Protein AF-A0A7S1NQP7-F1 (afdb_monomer)

InterPro domains:
  IPR027359 Voltage-dependent channel domain superfamily [G3DSA:1.20.120.350] (58-140)

Organism: NCBI:txid73025

Nearest PDB structures (foldseek):
  8xmm-assembly1_A  TM=8.210E-01  e=1.385E-02  Homo sapiens
  7w7f-assembly1_D  TM=7.899E-01  e=9.774E-03  Homo sapiens
  8fhs-assembly1_A  TM=8.626E-01  e=3.123E-02  Homo sapiens
  7w77-assembly1_D  TM=8.061E-01  e=2.204E-02  Homo sapiens
  8thh-assembly1_A  TM=7.367E-01  e=1.747E-02  Homo sapiens

Mean predicted aligned error: 11.27 Å

Foldseek 3Di:
DVVVVVVVVVVVVVVCVVCPVVLVVDDPVVVVVVVVVVVVVVPCPPPPLPQQDDDPDPLNVLLVCCVDPVNVVVLVVLVVVLVVLVVVDDVPDDPVSVVVNVVSVVVNVVVLVVVLVSCCSNSPVVRLVVHPVSVVSVVD

pLDDT: mean 76.71, std 14.4, range [37.97, 94.25]

Radius of gyration: 20.13 Å; Cα contacts (8 Å, |Δi|>4): 47; chains: 1; bounding box: 43×46×47 Å

Structure (mmCIF, N/CA/C/O backbone):
data_AF-A0A7S1NQP7-F1
#
_entry.id   AF-A0A7S1NQP7-F1
#
loop_
_atom_site.group_PDB
_atom_site.id
_atom_site.type_symbol
_atom_site.label_atom_id
_atom_site.label_alt_id
_atom_site.label_comp_id
_atom_site.label_asym_id
_atom_site.label_entity_id
_atom_site.label_seq_id
_atom_site.pdbx_PDB_ins_code
_atom_site.Cartn_x
_atom_site.Cartn_y
_atom_site.Cartn_z
_atom_site.occupancy
_atom_site.B_iso_or_equiv
_atom_site.auth_seq_id
_atom_site.auth_comp_id
_atom_site.auth_asym_id
_atom_site.auth_atom_id
_atom_site.pdbx_PDB_model_num
ATOM 1 N N . GLY A 1 1 ? 2.328 -5.094 12.101 1.00 39.97 1 GLY A N 1
ATOM 2 C CA . GLY A 1 1 ? 2.752 -4.229 10.988 1.00 39.97 1 GLY A CA 1
ATOM 3 C C . GLY A 1 1 ? 3.383 -2.918 11.433 1.00 39.97 1 GLY A C 1
ATOM 4 O O . GLY A 1 1 ? 4.102 -2.335 10.648 1.00 39.97 1 GLY A O 1
ATOM 5 N N . THR A 1 2 ? 3.169 -2.445 12.666 1.00 37.97 2 THR A N 1
ATOM 6 C CA . THR A 1 2 ? 3.615 -1.117 13.140 1.00 37.97 2 THR A CA 1
ATOM 7 C C . THR A 1 2 ? 5.085 -1.020 13.558 1.00 37.97 2 THR A C 1
ATOM 9 O O . THR A 1 2 ? 5.585 0.082 13.749 1.00 37.97 2 THR A O 1
ATOM 12 N N . THR A 1 3 ? 5.795 -2.141 13.699 1.00 46.19 3 THR A N 1
ATOM 13 C CA . THR A 1 3 ? 7.171 -2.144 14.217 1.00 46.19 3 THR A CA 1
ATOM 14 C C . THR A 1 3 ? 8.191 -1.653 13.199 1.00 46.19 3 THR A C 1
ATOM 16 O O . THR A 1 3 ? 9.132 -0.993 13.600 1.00 46.19 3 THR A O 1
ATOM 19 N N . TRP A 1 4 ? 8.006 -1.901 11.898 1.00 44.34 4 TRP A N 1
ATOM 20 C CA . TRP A 1 4 ? 8.989 -1.479 10.892 1.00 44.34 4 TRP A CA 1
ATOM 21 C C . TRP A 1 4 ? 8.976 0.035 10.664 1.00 44.34 4 TRP A C 1
ATOM 23 O O . TRP A 1 4 ? 10.025 0.662 10.727 1.00 44.34 4 TRP A O 1
ATOM 33 N N . PHE A 1 5 ? 7.794 0.644 10.522 1.00 42.66 5 PHE A N 1
ATOM 34 C CA . PHE A 1 5 ? 7.674 2.103 10.440 1.00 42.66 5 PHE A CA 1
ATOM 35 C C . PHE A 1 5 ? 8.201 2.782 11.711 1.00 42.66 5 PHE A C 1
ATOM 37 O O . PHE A 1 5 ? 8.937 3.757 11.623 1.00 42.66 5 PHE A O 1
ATOM 44 N N . ALA A 1 6 ? 7.901 2.228 12.891 1.00 45.06 6 ALA A N 1
ATOM 45 C CA . ALA A 1 6 ? 8.451 2.723 14.150 1.00 45.06 6 ALA A CA 1
ATOM 46 C C . ALA A 1 6 ? 9.979 2.559 14.229 1.00 45.06 6 ALA A C 1
ATOM 48 O O . ALA A 1 6 ? 10.642 3.448 14.743 1.00 45.06 6 ALA A O 1
ATOM 49 N N . SER A 1 7 ? 10.551 1.476 13.692 1.00 43.47 7 SER A N 1
ATOM 50 C CA . SER A 1 7 ? 12.003 1.269 13.616 1.00 43.47 7 SER A CA 1
ATOM 51 C C . SER A 1 7 ? 12.682 2.205 12.618 1.00 43.47 7 SER A C 1
ATOM 53 O O . SER A 1 7 ? 13.756 2.705 12.921 1.00 43.47 7 SER A O 1
ATOM 55 N N . VAL A 1 8 ? 12.065 2.487 11.467 1.00 53.53 8 VAL A N 1
ATOM 56 C CA . VAL A 1 8 ? 12.573 3.467 10.493 1.00 53.53 8 VAL A CA 1
ATOM 57 C C . VAL A 1 8 ? 12.504 4.875 11.079 1.00 53.53 8 VAL A C 1
ATOM 59 O O . VAL A 1 8 ? 13.489 5.602 11.027 1.00 53.53 8 VAL A O 1
ATOM 62 N N . VAL A 1 9 ? 11.394 5.246 11.723 1.00 54.28 9 VAL A N 1
ATOM 63 C CA . VAL A 1 9 ? 11.266 6.539 12.413 1.00 54.28 9 VAL A CA 1
ATOM 64 C C . VAL A 1 9 ? 12.245 6.630 13.583 1.00 54.28 9 VAL A C 1
ATOM 66 O O . VAL A 1 9 ? 12.925 7.638 13.709 1.00 54.28 9 VAL A O 1
ATOM 69 N N . ALA A 1 10 ? 12.402 5.582 14.394 1.00 52.31 10 ALA A N 1
ATOM 70 C CA . ALA A 1 10 ? 13.386 5.548 15.476 1.00 52.31 10 ALA A CA 1
ATOM 71 C C . ALA A 1 10 ? 14.829 5.617 14.956 1.00 52.31 10 ALA A C 1
ATOM 73 O O . ALA A 1 10 ? 15.664 6.256 15.584 1.00 52.31 10 ALA A O 1
ATOM 74 N N . TYR A 1 11 ? 15.122 5.016 13.800 1.00 54.56 11 TYR A N 1
ATOM 75 C CA . TYR A 1 11 ? 16.417 5.116 13.123 1.00 54.56 11 TYR A CA 1
ATOM 76 C C . TYR A 1 11 ? 16.674 6.535 12.588 1.00 54.56 11 TYR A C 1
ATOM 78 O O . TYR A 1 11 ? 17.761 7.081 12.764 1.00 54.56 11 TYR A O 1
ATOM 86 N N . VAL A 1 12 ? 15.658 7.177 12.006 1.00 54.31 12 VAL A N 1
ATOM 87 C CA . VAL A 1 12 ? 15.724 8.576 11.554 1.00 54.31 12 VAL A CA 1
ATOM 88 C C . VAL A 1 12 ? 15.866 9.536 12.744 1.00 54.31 12 VAL A C 1
ATOM 90 O O . VAL A 1 12 ? 16.686 10.446 12.698 1.00 54.31 12 VAL A O 1
ATOM 93 N N . VAL A 1 13 ? 15.153 9.298 13.848 1.00 55.88 13 VAL A N 1
ATOM 94 C CA . VAL A 1 13 ? 15.258 10.075 15.096 1.00 55.88 13 VAL A CA 1
ATOM 95 C C . VAL A 1 13 ? 16.607 9.834 15.792 1.00 55.88 13 VAL A C 1
ATOM 97 O O . VAL A 1 13 ? 17.240 10.770 16.274 1.00 55.88 13 VAL A O 1
ATOM 100 N N . SER A 1 14 ? 17.131 8.610 15.769 1.00 52.97 14 SER A N 1
ATOM 101 C CA . SER A 1 14 ? 18.497 8.295 16.210 1.00 52.97 14 SER A CA 1
ATOM 102 C C . SER A 1 14 ? 19.545 9.087 15.415 1.00 52.97 14 SER A C 1
ATOM 104 O O . SER A 1 14 ? 20.494 9.608 15.997 1.00 52.97 14 SER A O 1
ATOM 106 N N . ARG A 1 15 ? 19.336 9.267 14.105 1.00 51.66 15 ARG A N 1
ATOM 107 C CA . ARG A 1 15 ? 20.145 10.147 13.244 1.00 51.66 15 ARG A CA 1
ATOM 108 C C . ARG A 1 15 ? 19.948 11.644 13.527 1.00 51.66 15 ARG A C 1
ATOM 110 O O . ARG A 1 15 ? 20.826 12.425 13.177 1.00 51.66 15 ARG A O 1
ATOM 117 N N . THR A 1 16 ? 18.858 12.073 14.170 1.00 53.19 16 THR A N 1
ATOM 118 C CA . THR A 1 16 ? 18.668 13.493 14.537 1.00 53.19 16 THR A CA 1
ATOM 119 C C . THR A 1 16 ? 19.499 13.947 15.741 1.00 53.19 16 THR A C 1
ATOM 121 O O . THR A 1 16 ? 19.774 15.137 15.853 1.00 53.19 16 THR A O 1
ATOM 124 N N . GLN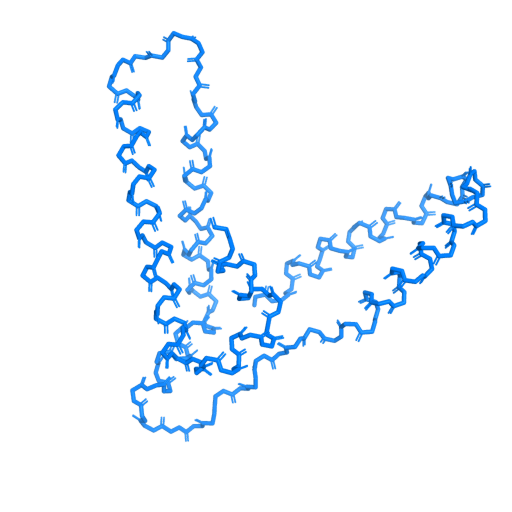 A 1 17 ? 20.017 13.044 16.587 1.00 51.81 17 GLN A N 1
ATOM 125 C CA . GLN A 1 17 ? 20.952 13.435 17.659 1.00 51.81 17 GLN A CA 1
ATOM 126 C C . GLN A 1 17 ? 22.289 13.994 17.129 1.00 51.81 17 GLN A C 1
ATOM 128 O O . GLN A 1 17 ? 22.956 14.736 17.842 1.00 51.81 17 GLN A O 1
ATOM 133 N N . SER A 1 18 ? 22.652 13.731 15.866 1.00 52.28 18 SER A N 1
ATOM 134 C CA . SER A 1 18 ? 23.784 14.387 15.192 1.00 52.28 18 SER A CA 1
ATOM 135 C C . SER A 1 18 ? 23.409 15.685 14.453 1.00 52.28 18 SER A C 1
ATOM 137 O O . SER A 1 18 ? 24.250 16.240 13.753 1.00 52.28 18 SER A O 1
ATOM 139 N N . MET A 1 19 ? 22.161 16.168 14.559 1.00 54.62 19 MET A N 1
ATOM 140 C CA . MET A 1 19 ? 21.646 17.349 13.839 1.00 54.62 19 MET A CA 1
ATOM 141 C C . MET A 1 19 ? 21.568 18.633 14.680 1.00 54.62 19 MET A C 1
ATOM 143 O O . MET A 1 19 ? 21.047 19.632 14.193 1.00 54.62 19 MET A O 1
ATOM 147 N N . VAL A 1 20 ? 22.109 18.659 15.903 1.00 60.44 20 VAL A N 1
ATOM 148 C CA . VAL A 1 20 ? 22.189 19.880 16.738 1.00 60.44 20 VAL A CA 1
ATOM 149 C C . VAL A 1 20 ? 22.709 21.113 15.965 1.00 60.44 20 VAL A C 1
ATOM 151 O O . VAL A 1 20 ? 22.015 22.129 15.976 1.00 60.44 20 VAL A O 1
ATOM 154 N N . PRO A 1 21 ? 23.815 21.041 15.188 1.00 63.62 21 PRO A N 1
ATOM 155 C CA . PRO A 1 21 ? 24.280 22.196 14.409 1.00 63.62 21 PRO A CA 1
ATOM 156 C C . PRO A 1 21 ? 23.362 22.568 13.228 1.00 63.62 21 PRO A C 1
ATOM 158 O O . PRO A 1 21 ? 23.402 23.695 12.748 1.00 63.62 21 PRO A O 1
ATOM 161 N N . VAL A 1 22 ? 22.519 21.644 12.751 1.00 66.88 22 VAL A N 1
ATOM 162 C CA . VAL A 1 22 ? 21.537 21.901 11.681 1.00 66.88 22 VAL A CA 1
ATOM 163 C C . VAL A 1 22 ? 20.293 22.581 12.247 1.00 66.88 22 VAL A C 1
ATOM 165 O O . VAL A 1 22 ? 19.749 23.469 11.604 1.00 66.88 22 VAL A O 1
ATOM 168 N N . TYR A 1 23 ? 19.861 22.209 13.456 1.00 69.50 23 TYR A N 1
ATOM 169 C CA . TYR A 1 23 ? 18.719 22.831 14.126 1.00 69.50 23 TYR A CA 1
ATOM 170 C C . TYR A 1 23 ? 18.978 24.309 14.442 1.00 69.50 23 TYR A C 1
ATOM 172 O O . TYR A 1 23 ? 18.115 25.156 14.216 1.00 69.50 23 TYR A O 1
ATOM 180 N N . GLU A 1 24 ? 20.190 24.632 14.894 1.00 77.38 24 GLU A N 1
ATOM 181 C CA . GLU A 1 24 ? 20.616 26.012 15.154 1.00 77.38 24 GLU A CA 1
ATOM 182 C C . GLU A 1 24 ? 20.765 26.848 13.872 1.00 77.38 24 GLU A C 1
ATOM 184 O O . GLU A 1 24 ? 20.608 28.065 13.915 1.00 77.38 24 GLU A O 1
ATOM 189 N N . ALA A 1 25 ? 20.994 26.206 12.720 1.00 80.94 25 ALA A N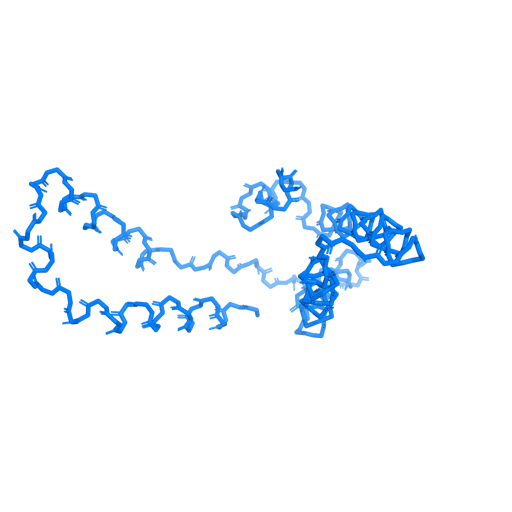 1
ATOM 190 C CA . ALA A 1 25 ? 21.055 26.866 11.414 1.00 80.94 25 ALA A CA 1
ATOM 191 C C . ALA A 1 25 ? 19.669 27.178 10.806 1.00 80.94 25 ALA A C 1
ATOM 193 O O . ALA A 1 25 ? 19.585 27.852 9.777 1.00 80.94 25 ALA A O 1
ATOM 194 N N . LEU A 1 26 ? 18.577 26.692 11.408 1.00 83.50 26 LEU A N 1
ATOM 195 C CA . LEU A 1 26 ? 17.213 26.941 10.942 1.00 83.50 26 LEU A CA 1
ATOM 196 C C . LEU A 1 26 ? 16.691 28.300 11.421 1.00 83.50 26 LEU A C 1
ATOM 198 O O . LEU A 1 26 ? 16.964 28.761 12.526 1.00 83.50 26 LEU A O 1
ATOM 202 N N . THR A 1 27 ? 15.848 28.924 10.602 1.00 89.81 27 THR A N 1
ATOM 203 C CA . THR A 1 27 ? 15.112 30.130 11.005 1.00 89.81 27 THR A CA 1
ATOM 204 C C . THR A 1 27 ? 14.097 29.804 12.110 1.00 89.81 27 THR A C 1
ATOM 206 O O . THR A 1 27 ? 13.561 28.695 12.169 1.00 89.81 27 THR A O 1
ATOM 209 N N . GLN A 1 28 ? 13.753 30.776 12.963 1.00 88.81 28 GLN A N 1
ATOM 210 C CA . GLN A 1 28 ? 12.780 30.551 14.046 1.00 88.81 28 GLN A CA 1
ATOM 211 C C . GLN A 1 28 ? 11.431 29.951 13.596 1.00 88.81 28 GLN A C 1
ATOM 213 O O . GLN A 1 28 ? 10.892 29.102 14.310 1.00 88.81 28 GLN A O 1
ATOM 218 N N . PRO A 1 29 ? 10.854 30.321 12.433 1.00 89.94 29 PRO A N 1
ATOM 219 C CA . PRO A 1 29 ? 9.658 29.650 11.930 1.00 89.94 29 PRO A CA 1
ATOM 220 C C . PRO A 1 29 ? 9.893 28.168 11.613 1.00 89.94 29 PRO A C 1
ATOM 222 O O . PRO A 1 29 ? 9.037 27.343 11.910 1.00 89.94 29 PRO A O 1
ATOM 225 N N . GLN A 1 30 ? 11.045 27.813 11.040 1.00 83.38 30 GLN A N 1
ATOM 226 C CA . GLN A 1 30 ? 11.388 26.427 10.705 1.00 83.38 30 GLN A CA 1
ATOM 227 C C . GLN A 1 30 ? 11.588 25.575 11.961 1.00 83.38 30 GLN A C 1
ATOM 229 O O . GLN A 1 30 ? 11.099 24.451 12.007 1.00 83.38 30 GLN A O 1
ATOM 234 N N . GLN A 1 31 ? 12.223 26.124 12.998 1.00 84.44 31 GLN A N 1
ATOM 235 C CA . GLN A 1 31 ? 12.367 25.456 14.296 1.00 84.44 31 GLN A CA 1
ATOM 236 C C . GLN A 1 31 ? 11.001 25.118 14.909 1.00 84.44 31 GLN A C 1
ATOM 238 O O . GLN A 1 31 ? 10.768 23.978 15.300 1.00 84.44 31 GLN A O 1
ATOM 243 N N . LYS A 1 32 ? 10.038 26.051 14.859 1.00 89.94 32 LYS A N 1
ATOM 244 C CA . LYS A 1 32 ? 8.658 25.794 15.314 1.00 89.94 32 LYS A CA 1
ATOM 245 C C . LYS A 1 32 ? 7.973 24.659 14.552 1.00 89.94 32 LYS A C 1
ATOM 247 O O . LYS A 1 32 ? 7.238 23.881 15.156 1.00 89.94 32 LYS A O 1
ATOM 252 N N . TRP A 1 33 ? 8.193 24.553 13.241 1.00 85.94 33 TRP A N 1
ATOM 253 C CA . TRP A 1 33 ? 7.660 23.440 12.449 1.00 85.94 33 TRP A CA 1
ATOM 254 C C . TRP A 1 33 ? 8.301 22.105 12.830 1.00 85.94 33 TRP A C 1
ATOM 256 O O . TRP A 1 33 ? 7.598 21.099 12.900 1.00 85.94 33 TRP A O 1
ATOM 266 N N . VAL A 1 34 ? 9.606 22.098 13.113 1.00 84.81 34 VAL A N 1
ATOM 267 C CA . VAL A 1 34 ? 10.328 20.909 13.585 1.00 84.81 34 VAL A CA 1
ATOM 268 C C . VAL A 1 34 ? 9.811 20.468 14.955 1.00 84.81 34 VAL A C 1
ATOM 270 O O . VAL A 1 34 ? 9.474 19.298 15.121 1.00 84.81 34 VAL A O 1
ATOM 273 N N . ASP A 1 35 ? 9.651 21.393 15.900 1.00 85.25 35 ASP A N 1
ATOM 274 C CA . ASP A 1 35 ? 9.110 21.100 17.232 1.00 85.25 35 ASP A CA 1
ATOM 275 C C . ASP A 1 35 ? 7.677 20.565 17.160 1.00 85.25 35 ASP A C 1
ATOM 277 O O . ASP A 1 35 ? 7.334 19.571 17.808 1.00 85.25 35 ASP A O 1
ATOM 281 N N . LEU A 1 36 ? 6.840 21.182 16.318 1.00 87.25 36 LEU A N 1
ATOM 282 C CA . LEU A 1 36 ? 5.481 20.714 16.069 1.00 87.25 36 LEU A CA 1
ATOM 283 C C . LEU A 1 36 ? 5.485 19.304 15.472 1.00 87.25 36 LEU A C 1
ATOM 285 O O . LEU A 1 36 ? 4.702 18.458 15.897 1.00 87.25 36 LEU A O 1
ATOM 289 N N . TYR A 1 37 ? 6.373 19.029 14.517 1.00 80.69 37 TYR A N 1
ATOM 290 C CA . TYR A 1 37 ? 6.502 17.711 13.905 1.00 80.69 37 TYR A CA 1
ATOM 291 C C . TYR A 1 37 ? 6.914 16.661 14.940 1.00 80.69 37 TYR A C 1
ATOM 293 O O . TYR A 1 37 ? 6.257 15.630 15.059 1.00 80.69 37 TYR A O 1
ATOM 301 N N . ILE A 1 38 ? 7.943 16.933 15.746 1.00 81.69 38 ILE A N 1
ATOM 302 C CA . ILE A 1 38 ? 8.390 16.032 16.817 1.00 81.69 38 ILE A CA 1
ATOM 303 C C . ILE A 1 38 ? 7.245 15.759 17.799 1.00 81.69 38 ILE A C 1
ATOM 305 O O . ILE A 1 38 ? 6.995 14.605 18.153 1.00 81.69 38 ILE A O 1
ATOM 309 N N . HIS A 1 39 ? 6.501 16.795 18.193 1.00 80.88 39 HIS A N 1
ATOM 310 C CA . HIS A 1 39 ? 5.358 16.656 19.089 1.00 80.88 39 HIS A CA 1
ATOM 311 C C . HIS A 1 39 ? 4.227 15.819 18.473 1.00 80.88 39 HIS A C 1
ATOM 313 O O . HIS A 1 39 ? 3.716 14.899 19.114 1.00 80.88 39 HIS A O 1
ATOM 319 N N . VAL A 1 40 ? 3.849 16.089 17.222 1.00 79.00 40 VAL A N 1
ATOM 320 C CA . VAL A 1 40 ? 2.798 15.350 16.505 1.00 79.00 40 VAL A CA 1
ATOM 321 C C . VAL A 1 40 ? 3.197 13.887 16.319 1.00 79.00 40 VAL A C 1
ATOM 323 O O . VAL A 1 40 ? 2.414 12.992 16.625 1.00 79.00 40 VAL A O 1
ATOM 326 N N . PHE A 1 41 ? 4.428 13.606 15.895 1.00 68.00 41 PHE A N 1
ATOM 327 C CA . PHE A 1 41 ? 4.902 12.231 15.727 1.00 68.00 41 PHE A CA 1
ATOM 328 C C . PHE A 1 41 ? 5.059 11.493 17.059 1.00 68.00 41 PHE A C 1
ATOM 330 O O . PHE A 1 41 ? 4.761 10.301 17.126 1.00 68.00 41 PHE A O 1
ATOM 337 N N . GLY A 1 42 ? 5.449 12.189 18.131 1.00 68.75 42 GLY A N 1
ATOM 338 C CA . GLY A 1 42 ? 5.492 11.628 19.482 1.00 68.75 42 GLY A CA 1
ATOM 339 C C . GLY A 1 42 ? 4.106 11.349 20.077 1.00 68.75 42 GLY A C 1
ATOM 340 O O . GLY A 1 42 ? 3.945 10.413 20.860 1.00 68.75 42 GLY A O 1
ATOM 341 N N . THR A 1 43 ? 3.089 12.127 19.694 1.00 66.75 43 THR A N 1
ATOM 342 C CA . THR A 1 43 ? 1.697 11.977 20.163 1.00 66.75 43 THR A CA 1
ATOM 343 C C . THR A 1 43 ? 0.844 11.075 19.276 1.00 66.75 43 THR A C 1
ATOM 345 O O . THR A 1 43 ? -0.183 10.572 19.743 1.00 66.75 43 THR A O 1
ATOM 348 N N . MET A 1 44 ? 1.281 10.782 18.045 1.00 59.69 44 MET A N 1
ATOM 349 C CA . MET A 1 44 ? 0.717 9.732 17.198 1.00 59.69 44 MET A CA 1
ATOM 350 C C . MET A 1 44 ? 0.978 8.351 17.818 1.00 59.69 44 MET A C 1
ATOM 352 O O . MET A 1 44 ? 1.791 7.555 17.350 1.00 59.69 44 MET A O 1
ATOM 356 N N . LYS A 1 45 ? 0.221 8.005 18.866 1.00 52.84 45 LYS A N 1
ATOM 357 C CA . LYS A 1 45 ? -0.034 6.604 19.197 1.00 52.84 45 LYS A CA 1
ATOM 358 C C . LYS A 1 45 ? -0.700 6.014 17.967 1.00 52.84 45 LYS A C 1
ATOM 360 O O . LYS A 1 45 ? -1.829 6.390 17.654 1.00 52.84 45 LYS A O 1
ATOM 365 N N . GLY A 1 46 ? 0.030 5.149 17.256 1.00 53.84 46 GLY A N 1
ATOM 366 C CA . GLY A 1 46 ? -0.468 4.484 16.059 1.00 53.84 46 GLY A CA 1
ATOM 367 C C . GLY A 1 46 ? -1.892 4.034 16.327 1.00 53.84 46 GLY A C 1
ATOM 368 O O . GLY A 1 46 ? -2.134 3.362 17.333 1.00 53.84 46 GLY A O 1
ATOM 369 N N . THR A 1 47 ? -2.829 4.500 15.502 1.00 51.66 47 THR A N 1
ATOM 370 C CA . THR A 1 47 ? -4.251 4.196 15.621 1.00 51.66 47 THR A CA 1
ATOM 371 C C . THR A 1 47 ? -4.375 2.701 15.380 1.00 51.66 47 THR A C 1
ATOM 373 O O . THR A 1 47 ? -4.555 2.233 14.259 1.00 51.66 47 THR A O 1
ATOM 376 N N . ALA A 1 48 ? -4.139 1.916 16.429 1.00 53.47 48 ALA A N 1
ATOM 377 C CA . ALA A 1 48 ? -4.227 0.482 16.372 1.00 53.47 48 ALA A CA 1
ATOM 378 C C . ALA A 1 48 ? -5.691 0.218 16.069 1.00 53.47 48 ALA A C 1
ATOM 380 O O . ALA A 1 48 ? -6.553 0.453 16.918 1.00 53.47 48 ALA A O 1
ATOM 381 N N . LEU A 1 49 ? -5.971 -0.182 14.824 1.00 57.41 49 LEU A N 1
ATOM 382 C CA . LEU A 1 49 ? -7.272 -0.692 14.426 1.00 57.41 49 LEU A CA 1
ATOM 383 C C . LEU A 1 49 ? -7.729 -1.604 15.556 1.00 57.41 49 LEU A C 1
ATOM 385 O O . LEU A 1 49 ? -7.037 -2.581 15.852 1.00 57.41 49 LEU A O 1
ATOM 389 N N . LEU A 1 50 ? -8.829 -1.231 16.227 1.00 58.47 50 LEU A N 1
ATOM 390 C CA . LEU A 1 50 ? -9.299 -1.948 17.410 1.00 58.47 50 LEU A CA 1
ATOM 391 C C . LEU A 1 50 ? -9.255 -3.451 17.107 1.00 58.47 50 LEU A C 1
ATOM 393 O O . LEU A 1 50 ? -9.682 -3.847 16.013 1.00 58.47 50 LEU A O 1
ATOM 397 N N . PRO A 1 51 ? -8.702 -4.293 17.993 1.00 63.47 51 PRO A N 1
ATOM 398 C CA . PRO A 1 51 ? -8.650 -5.719 17.730 1.00 63.47 51 PRO A CA 1
ATOM 399 C C . PRO A 1 51 ? -10.073 -6.203 17.417 1.00 63.47 51 PRO A C 1
ATOM 401 O O . PRO A 1 51 ? -11.025 -5.783 18.086 1.00 63.47 51 PRO A O 1
ATOM 404 N N . PRO A 1 52 ? -10.263 -7.007 16.357 1.00 63.38 52 PRO A N 1
ATOM 405 C CA . PRO A 1 52 ? -11.595 -7.419 15.953 1.00 63.38 52 PRO A CA 1
ATOM 406 C C . PRO A 1 52 ? -12.266 -8.149 17.123 1.00 63.38 52 PRO A C 1
ATOM 408 O O . PRO A 1 52 ? -11.678 -9.061 17.710 1.00 63.38 52 PRO A O 1
ATOM 411 N N . LYS A 1 53 ? -13.489 -7.740 17.490 1.00 69.56 53 LYS A N 1
ATOM 412 C CA . LYS A 1 53 ? -14.280 -8.458 18.500 1.00 69.56 53 LYS A CA 1
ATOM 413 C C . LYS A 1 53 ? -14.510 -9.878 17.992 1.00 69.56 53 LYS A C 1
ATOM 415 O O . LYS A 1 53 ? -14.919 -10.033 16.846 1.00 69.56 53 LYS A O 1
ATOM 420 N N . ARG A 1 54 ? -14.215 -10.894 18.814 1.00 66.75 54 ARG A N 1
ATOM 421 C CA . ARG A 1 54 ? -14.399 -12.308 18.446 1.00 66.75 54 ARG A CA 1
ATOM 422 C C . ARG A 1 54 ? -15.858 -12.547 18.063 1.00 66.75 54 ARG A C 1
ATOM 424 O O . ARG A 1 54 ? -16.723 -12.560 18.927 1.00 66.75 54 ARG A O 1
ATOM 431 N N . ASP A 1 55 ? -16.089 -12.736 16.773 1.00 74.00 55 ASP A N 1
ATOM 432 C CA . ASP A 1 55 ? -17.388 -13.029 16.180 1.00 74.00 55 ASP A CA 1
ATOM 433 C C . ASP A 1 55 ? -17.188 -14.077 15.068 1.00 74.00 55 ASP A C 1
ATOM 435 O O . ASP A 1 55 ? -16.109 -14.180 14.485 1.00 74.00 55 ASP A O 1
ATOM 439 N N . LYS A 1 56 ? -18.201 -14.894 14.773 1.00 71.56 56 LYS A N 1
ATOM 440 C CA . LYS A 1 56 ? -18.166 -15.886 13.684 1.00 71.56 56 LYS A CA 1
ATOM 441 C C . LYS A 1 56 ? -18.466 -15.272 12.309 1.00 71.56 56 LYS A C 1
ATOM 443 O O . LYS A 1 56 ? -18.403 -15.982 11.305 1.00 71.56 56 LYS A O 1
ATOM 448 N N . SER A 1 57 ? -18.758 -13.972 12.253 1.00 80.94 57 SER A N 1
ATOM 449 C CA . SER A 1 57 ? -19.064 -13.240 11.023 1.00 80.94 57 SER A CA 1
ATOM 450 C C . SER A 1 57 ? -17.949 -13.320 9.969 1.00 80.94 57 SER A C 1
ATOM 452 O O . SER A 1 57 ? -16.754 -13.299 10.274 1.00 80.94 57 SER A O 1
ATOM 454 N N . PHE A 1 58 ? -18.335 -13.345 8.692 1.00 79.12 58 PHE A N 1
ATOM 455 C CA . PHE A 1 58 ? -17.409 -13.281 7.555 1.00 79.12 58 PHE A CA 1
ATOM 456 C C . PHE A 1 58 ? -16.484 -12.051 7.627 1.00 79.12 58 PHE A C 1
ATOM 458 O O . PHE A 1 58 ? -15.277 -12.160 7.399 1.00 79.12 58 PHE A O 1
ATOM 465 N N . LYS A 1 59 ? -17.016 -10.906 8.080 1.00 79.62 59 LYS A N 1
ATOM 466 C CA . LYS A 1 59 ? -16.249 -9.668 8.301 1.00 79.62 59 LYS A CA 1
ATOM 467 C C . LYS A 1 59 ? -15.129 -9.844 9.333 1.00 79.62 59 LYS A C 1
ATOM 469 O O . LYS A 1 59 ? -14.053 -9.274 9.173 1.00 79.62 59 LYS A O 1
ATOM 474 N N . PHE A 1 60 ? -15.342 -10.667 10.365 1.00 81.31 60 PHE A N 1
ATOM 475 C CA . PHE A 1 60 ? -14.319 -10.969 11.371 1.00 81.31 60 PHE A CA 1
ATOM 476 C C . PHE A 1 60 ? -13.150 -11.760 10.773 1.00 81.31 60 PHE A C 1
ATOM 478 O O . PHE A 1 60 ? -11.990 -11.436 11.034 1.00 81.31 60 PHE A O 1
ATOM 485 N N . LYS A 1 61 ? -13.442 -12.768 9.939 1.00 82.50 61 LYS A N 1
ATOM 486 C CA . LYS A 1 61 ? -12.411 -13.567 9.257 1.00 82.50 61 LYS A CA 1
ATOM 487 C C . LYS A 1 61 ? -11.569 -12.705 8.313 1.00 82.50 61 LYS A C 1
ATOM 489 O O . LYS A 1 61 ? -10.344 -12.763 8.390 1.00 82.50 61 LYS A O 1
ATOM 494 N N . LEU A 1 6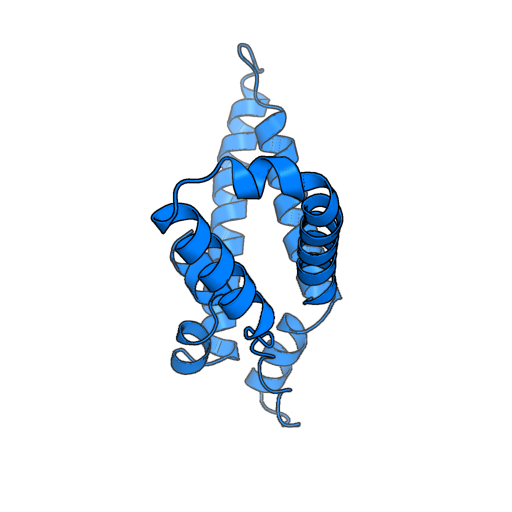2 ? -12.213 -11.861 7.502 1.00 84.38 62 LEU A N 1
ATOM 495 C CA . LEU A 1 62 ? -11.535 -10.904 6.619 1.00 84.38 62 LEU A CA 1
ATOM 496 C C . LEU A 1 62 ? -10.642 -9.943 7.406 1.00 84.38 62 LEU A C 1
ATOM 498 O O . LEU A 1 62 ? -9.446 -9.853 7.146 1.00 84.38 62 LEU A O 1
ATOM 502 N N . ARG A 1 63 ? -11.184 -9.285 8.435 1.00 81.75 63 ARG A N 1
ATOM 503 C CA . ARG A 1 63 ? -10.420 -8.348 9.270 1.00 81.75 63 ARG A CA 1
ATOM 504 C C . ARG A 1 63 ? -9.218 -9.011 9.945 1.00 81.75 63 ARG A C 1
ATOM 506 O O . ARG A 1 63 ? -8.157 -8.404 10.034 1.00 81.75 63 ARG A O 1
ATOM 513 N N . ARG A 1 64 ? -9.352 -10.264 10.393 1.00 82.31 64 ARG A N 1
ATOM 514 C CA . ARG A 1 64 ? -8.231 -11.041 10.944 1.00 82.31 64 ARG A CA 1
ATOM 515 C C . ARG A 1 64 ? -7.173 -11.371 9.886 1.00 82.31 64 ARG A C 1
ATOM 517 O O . ARG A 1 64 ? -5.994 -11.377 10.228 1.00 82.31 64 ARG A O 1
ATOM 524 N N . CYS A 1 65 ? -7.577 -11.623 8.640 1.00 84.25 65 CYS A N 1
ATOM 525 C CA . CYS A 1 65 ? -6.660 -11.830 7.519 1.00 84.25 65 CYS A CA 1
ATOM 526 C C . CYS A 1 65 ? -5.812 -10.575 7.263 1.00 84.25 65 CYS A C 1
ATOM 528 O O . CYS A 1 65 ? -4.587 -10.653 7.332 1.00 84.25 65 CYS A O 1
ATOM 530 N N . PHE A 1 66 ? -6.451 -9.409 7.113 1.00 81.62 66 PHE A N 1
ATOM 531 C CA . PHE A 1 66 ? -5.768 -8.127 6.879 1.00 81.62 66 PHE A CA 1
ATOM 532 C C . PHE A 1 66 ? -4.854 -7.696 8.034 1.00 81.62 66 PHE A C 1
ATOM 534 O O . PHE A 1 66 ? -3.832 -7.053 7.817 1.00 81.62 66 PHE A O 1
ATOM 541 N N . LEU A 1 67 ? -5.188 -8.070 9.273 1.00 81.19 67 LEU A N 1
ATOM 542 C CA . LEU A 1 67 ? -4.332 -7.822 10.440 1.00 81.19 67 LEU A CA 1
ATOM 543 C C . LEU A 1 67 ? -3.173 -8.825 10.577 1.00 81.19 67 LEU A C 1
ATOM 545 O O . LEU A 1 67 ? -2.303 -8.640 11.434 1.00 81.19 67 LEU A O 1
ATOM 549 N N . SER A 1 68 ? -3.160 -9.903 9.791 1.00 84.12 68 SER A N 1
ATOM 550 C CA . SER A 1 68 ? -2.127 -10.931 9.887 1.00 84.12 68 SER A CA 1
ATOM 551 C C . SER A 1 68 ? -0.782 -10.423 9.357 1.00 84.12 68 SER A C 1
ATOM 553 O O . SER A 1 68 ? -0.703 -9.686 8.376 1.00 84.12 68 SER A O 1
ATOM 555 N N . LYS A 1 69 ? 0.312 -10.854 9.998 1.00 80.31 69 LYS A N 1
ATOM 556 C CA . LYS A 1 69 ? 1.672 -10.544 9.524 1.00 80.31 69 LYS A CA 1
ATOM 557 C C . LYS A 1 69 ? 1.950 -11.153 8.148 1.00 80.31 69 LYS A C 1
ATOM 559 O O . LYS A 1 69 ? 2.706 -10.571 7.386 1.00 80.31 69 LYS A O 1
ATOM 564 N N . PHE A 1 70 ? 1.337 -12.300 7.857 1.00 82.06 70 PHE A N 1
ATOM 565 C CA . PHE A 1 70 ? 1.474 -12.984 6.577 1.00 82.06 70 PHE A CA 1
ATOM 566 C C . PHE A 1 70 ? 0.916 -12.137 5.431 1.00 82.06 70 PHE A C 1
ATOM 568 O O . PHE A 1 70 ? 1.611 -11.925 4.448 1.00 82.06 70 PHE A O 1
ATOM 575 N N . TYR A 1 71 ? -0.288 -11.582 5.603 1.00 86.44 71 TYR A N 1
ATOM 576 C CA . TYR A 1 71 ? -0.895 -10.689 4.619 1.00 86.44 71 TYR A CA 1
ATOM 577 C C . TYR A 1 71 ? -0.017 -9.468 4.329 1.00 86.44 71 TYR A C 1
ATOM 579 O O . TYR A 1 71 ? 0.309 -9.186 3.180 1.00 86.44 71 TYR A O 1
ATOM 587 N N . ALA A 1 72 ? 0.428 -8.786 5.389 1.00 83.94 72 ALA A N 1
ATOM 588 C CA . ALA A 1 72 ? 1.292 -7.618 5.257 1.00 83.94 72 ALA A CA 1
ATOM 589 C C . ALA A 1 72 ? 2.630 -7.946 4.567 1.00 83.94 72 ALA A C 1
ATOM 591 O O . ALA A 1 72 ? 3.116 -7.148 3.775 1.00 83.94 72 ALA A O 1
ATOM 592 N N . ALA A 1 73 ? 3.217 -9.114 4.850 1.00 84.94 73 ALA A N 1
ATOM 593 C CA . ALA A 1 73 ? 4.438 -9.561 4.185 1.00 84.94 73 ALA A CA 1
ATOM 594 C C . ALA A 1 73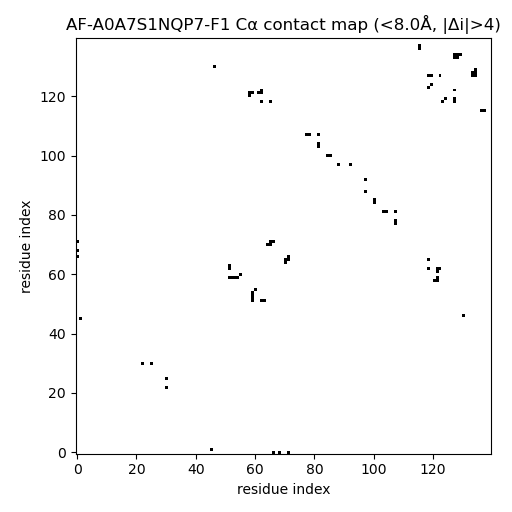 ? 4.202 -9.891 2.703 1.00 84.94 73 ALA A C 1
ATOM 596 O O . ALA A 1 73 ? 5.040 -9.555 1.876 1.00 84.94 73 ALA A O 1
ATOM 597 N N . ALA A 1 74 ? 3.069 -10.512 2.362 1.00 88.94 74 ALA A N 1
ATOM 598 C CA . ALA A 1 74 ? 2.732 -10.851 0.983 1.00 88.94 74 ALA A CA 1
ATOM 599 C C . ALA A 1 74 ? 2.540 -9.602 0.109 1.00 88.94 74 ALA A C 1
ATOM 601 O O . ALA A 1 74 ? 3.126 -9.536 -0.966 1.00 88.94 74 ALA A O 1
ATOM 602 N N . MET A 1 75 ? 1.794 -8.598 0.588 1.00 88.25 75 MET A N 1
ATOM 603 C CA . MET A 1 75 ? 1.619 -7.334 -0.145 1.00 88.25 75 MET A CA 1
ATOM 604 C C . MET A 1 75 ? 2.958 -6.616 -0.335 1.00 88.25 75 MET A C 1
ATOM 606 O O . MET A 1 75 ? 3.313 -6.275 -1.455 1.00 88.25 75 MET A O 1
ATOM 610 N N . LEU A 1 76 ? 3.769 -6.525 0.727 1.00 88.44 76 LEU A N 1
ATOM 611 C CA . LEU A 1 76 ? 5.102 -5.926 0.638 1.00 88.44 76 LEU A CA 1
ATOM 612 C C . LEU A 1 76 ? 6.003 -6.641 -0.383 1.00 88.44 76 LEU A C 1
ATOM 614 O O . LEU A 1 76 ? 6.761 -5.990 -1.093 1.00 88.44 76 LEU A O 1
ATOM 618 N N . LEU A 1 77 ? 5.945 -7.974 -0.460 1.00 91.12 77 LEU A N 1
ATOM 619 C CA . LEU A 1 77 ? 6.718 -8.737 -1.442 1.00 91.12 77 LEU A CA 1
ATOM 620 C C . LEU A 1 77 ? 6.275 -8.438 -2.877 1.00 91.12 77 LEU A C 1
ATOM 622 O O . LEU A 1 77 ? 7.132 -8.323 -3.749 1.00 91.12 77 LEU A O 1
ATOM 626 N N . ILE A 1 78 ? 4.968 -8.298 -3.115 1.00 91.75 78 ILE A N 1
ATOM 627 C CA . ILE A 1 78 ? 4.426 -7.915 -4.426 1.00 91.75 78 ILE A CA 1
ATOM 628 C C . ILE A 1 78 ? 4.917 -6.514 -4.805 1.00 91.75 78 ILE A C 1
ATOM 630 O O . ILE A 1 78 ? 5.408 -6.326 -5.916 1.00 91.75 78 ILE A O 1
ATOM 634 N N . ASP A 1 79 ? 4.874 -5.563 -3.872 1.00 88.88 79 ASP A N 1
ATOM 635 C CA . ASP A 1 79 ? 5.314 -4.185 -4.113 1.00 88.88 79 ASP A CA 1
ATOM 636 C C . ASP A 1 79 ? 6.808 -4.098 -4.412 1.00 88.88 79 ASP A C 1
ATOM 638 O O . ASP A 1 79 ? 7.226 -3.416 -5.344 1.00 88.88 79 ASP A O 1
ATOM 642 N N . VAL A 1 80 ? 7.626 -4.823 -3.645 1.00 91.12 80 VAL A N 1
ATOM 643 C CA . VAL A 1 80 ? 9.073 -4.890 -3.873 1.00 91.12 80 VAL A CA 1
ATOM 644 C C . VAL A 1 80 ? 9.380 -5.561 -5.211 1.00 91.12 80 VAL A C 1
ATOM 646 O O . VAL A 1 80 ? 10.283 -5.111 -5.913 1.00 91.12 80 VAL A O 1
ATOM 649 N N . ALA A 1 81 ? 8.636 -6.603 -5.592 1.00 88.81 81 ALA A N 1
ATOM 650 C CA . ALA A 1 81 ? 8.806 -7.261 -6.884 1.00 88.81 81 ALA A CA 1
ATOM 651 C C . ALA A 1 81 ? 8.443 -6.331 -8.052 1.00 88.81 81 ALA A C 1
ATOM 653 O O . ALA A 1 81 ? 9.201 -6.244 -9.018 1.00 88.81 81 ALA A O 1
ATOM 654 N N . TYR A 1 82 ? 7.331 -5.597 -7.951 1.00 90.00 82 TYR A N 1
ATOM 655 C CA . TYR A 1 82 ? 6.941 -4.608 -8.955 1.00 90.00 82 TYR A CA 1
ATOM 656 C C . TYR A 1 82 ? 7.945 -3.451 -9.038 1.00 90.00 82 TYR A C 1
ATOM 658 O O . TYR A 1 82 ? 8.347 -3.061 -10.131 1.00 90.00 82 TYR A O 1
ATOM 666 N N . LEU A 1 83 ? 8.424 -2.951 -7.896 1.00 90.75 83 LEU A N 1
ATOM 667 C CA . LEU A 1 83 ? 9.450 -1.911 -7.851 1.00 90.75 83 LEU A CA 1
ATOM 668 C C . LEU A 1 83 ? 10.763 -2.381 -8.487 1.00 90.75 83 LEU A C 1
ATOM 670 O O . LEU A 1 83 ? 11.363 -1.641 -9.257 1.00 90.75 83 LEU A O 1
ATOM 674 N N . ALA A 1 84 ? 11.200 -3.610 -8.200 1.00 89.25 84 ALA A N 1
ATOM 675 C CA . ALA A 1 84 ? 12.397 -4.183 -8.811 1.00 89.25 84 ALA A CA 1
ATOM 676 C C . ALA A 1 84 ? 12.261 -4.289 -10.336 1.00 89.25 84 ALA A C 1
ATOM 678 O O . ALA A 1 84 ? 13.215 -4.002 -11.058 1.00 89.25 84 ALA A O 1
ATOM 679 N N . LEU A 1 85 ? 11.070 -4.653 -10.821 1.00 89.50 85 LEU A N 1
ATOM 680 C CA . LEU A 1 85 ? 10.765 -4.687 -12.246 1.00 89.50 85 LEU A CA 1
ATOM 681 C C . LEU A 1 85 ? 10.811 -3.279 -12.861 1.00 89.50 85 LEU A C 1
ATOM 683 O O . LEU A 1 85 ? 11.451 -3.089 -13.890 1.00 89.50 85 LEU A O 1
ATOM 687 N N . LEU A 1 86 ? 10.226 -2.279 -12.202 1.00 88.75 86 LEU A N 1
ATOM 688 C CA . LEU A 1 86 ? 10.280 -0.887 -12.655 1.00 88.75 86 LEU A CA 1
ATOM 689 C C . LEU A 1 86 ? 11.720 -0.348 -12.688 1.00 88.75 86 LEU A C 1
ATOM 691 O O . LEU A 1 86 ? 12.110 0.334 -13.628 1.00 88.75 86 LEU A O 1
ATOM 695 N N . CYS A 1 87 ? 12.543 -0.697 -11.696 1.00 89.19 87 CYS A N 1
ATOM 696 C CA . CYS A 1 87 ? 13.958 -0.327 -11.661 1.00 89.19 87 CYS A CA 1
ATOM 697 C C . CYS A 1 87 ? 14.803 -1.011 -12.746 1.00 89.19 87 CYS A C 1
ATOM 699 O O . CYS A 1 87 ? 15.921 -0.568 -12.996 1.00 89.19 87 CYS A O 1
ATOM 701 N N . SER A 1 88 ? 14.309 -2.088 -13.364 1.00 85.12 88 SER A N 1
ATOM 702 C CA . SER A 1 88 ? 15.007 -2.752 -14.470 1.00 85.12 88 SER A CA 1
ATOM 703 C C . SER A 1 88 ? 14.868 -2.012 -15.805 1.00 85.12 88 SER A C 1
ATOM 705 O O . SER A 1 88 ? 15.615 -2.310 -16.739 1.00 85.12 88 SER A O 1
ATOM 707 N N . GLN A 1 89 ? 13.967 -1.028 -15.878 1.00 86.38 89 GLN A N 1
ATOM 708 C CA . GLN A 1 89 ? 13.734 -0.229 -17.072 1.00 86.38 89 GLN A CA 1
ATOM 709 C C . GLN A 1 89 ? 14.961 0.634 -17.399 1.00 86.38 89 GLN A C 1
ATOM 711 O O . GLN A 1 89 ? 15.427 1.424 -16.575 1.00 86.38 89 GLN A O 1
ATOM 716 N N . HIS A 1 90 ? 15.492 0.490 -18.613 1.00 84.19 90 HIS A N 1
ATOM 717 C CA . HIS A 1 90 ? 16.656 1.231 -19.107 1.00 84.19 90 HIS A CA 1
ATOM 718 C C . HIS A 1 90 ? 16.413 1.757 -20.527 1.00 84.19 90 HIS A C 1
ATOM 720 O O . HIS A 1 90 ? 15.587 1.217 -21.262 1.00 84.19 90 HIS A O 1
ATOM 726 N N . LEU A 1 91 ? 17.125 2.827 -20.917 1.00 68.50 91 LEU A N 1
ATOM 727 C CA . LEU A 1 91 ? 17.179 3.234 -22.326 1.00 68.50 91 LEU A CA 1
ATOM 728 C C . LEU A 1 91 ? 17.762 2.050 -23.121 1.00 68.50 91 LEU A C 1
ATOM 730 O O . LEU A 1 91 ? 18.838 1.576 -22.768 1.00 68.50 91 LEU A O 1
ATOM 734 N N . ASP A 1 92 ? 17.037 1.586 -24.141 1.00 78.81 92 ASP A N 1
ATOM 735 C CA . ASP A 1 92 ? 17.319 0.405 -24.984 1.00 78.81 92 ASP A CA 1
ATOM 736 C C . ASP A 1 92 ? 16.891 -0.967 -24.427 1.00 78.81 92 ASP A C 1
ATOM 738 O O . ASP A 1 92 ? 17.442 -2.004 -24.812 1.00 78.81 92 ASP A O 1
ATOM 742 N N . GLU A 1 93 ? 15.874 -1.010 -23.562 1.00 81.25 93 GLU A N 1
ATOM 743 C CA . GLU A 1 93 ? 15.324 -2.291 -23.119 1.00 81.25 93 GLU A CA 1
ATOM 744 C C . GLU A 1 93 ? 14.674 -3.088 -24.267 1.00 81.25 93 GLU A C 1
ATOM 746 O O . GLU A 1 93 ? 14.079 -2.521 -25.190 1.00 81.25 93 GLU A O 1
ATOM 751 N N . PRO A 1 94 ? 14.759 -4.428 -24.243 1.00 88.06 94 PRO A N 1
ATOM 752 C CA . PRO A 1 94 ? 14.151 -5.235 -25.285 1.00 88.06 94 PRO A CA 1
ATOM 753 C C . PRO A 1 94 ? 12.617 -5.169 -25.203 1.00 88.06 94 PRO A C 1
ATOM 755 O O . PRO A 1 94 ? 12.040 -5.198 -24.119 1.00 88.06 94 PRO A O 1
ATOM 758 N N . SER A 1 95 ? 11.940 -5.183 -26.354 1.00 86.88 95 SER A N 1
ATOM 759 C CA . SER A 1 95 ? 10.478 -4.989 -26.462 1.00 86.88 95 SER A CA 1
ATOM 760 C C . SER A 1 95 ? 9.623 -5.973 -25.646 1.00 86.88 95 SER A C 1
ATOM 762 O O . SER A 1 95 ? 8.491 -5.669 -25.259 1.00 86.88 95 SER A O 1
ATOM 764 N N . TRP A 1 96 ? 10.152 -7.164 -25.351 1.00 87.44 96 TRP A N 1
ATOM 765 C CA . TRP A 1 96 ? 9.485 -8.130 -24.477 1.00 87.44 96 TRP A CA 1
ATOM 766 C C . TRP A 1 96 ? 9.461 -7.675 -23.011 1.00 87.44 96 TRP A C 1
ATOM 768 O O . TRP A 1 96 ? 8.492 -7.966 -22.309 1.00 87.44 96 TRP A O 1
ATOM 778 N N . LEU A 1 97 ? 10.494 -6.958 -22.555 1.00 87.94 97 LEU A N 1
ATOM 779 C CA . LEU A 1 97 ? 10.589 -6.447 -21.190 1.00 87.94 97 LEU A CA 1
ATOM 780 C C . LEU A 1 97 ? 9.634 -5.267 -20.998 1.00 87.94 97 LEU A C 1
ATOM 782 O O . LEU A 1 97 ? 8.868 -5.272 -20.040 1.00 87.94 97 LEU A O 1
ATOM 786 N N . GLU A 1 98 ? 9.570 -4.357 -21.970 1.00 88.38 98 GLU A N 1
ATOM 787 C CA . GLU A 1 98 ? 8.614 -3.239 -21.987 1.00 88.38 98 GLU A CA 1
ATOM 788 C C . GLU A 1 98 ? 7.160 -3.736 -21.897 1.00 88.38 98 GLU A C 1
ATOM 790 O O . GLU A 1 98 ? 6.343 -3.261 -21.097 1.00 88.38 98 GLU A O 1
ATOM 795 N N . THR A 1 99 ? 6.843 -4.773 -22.679 1.00 90.06 99 THR A N 1
ATOM 796 C CA . THR A 1 99 ? 5.525 -5.414 -22.656 1.00 90.06 99 THR A CA 1
ATOM 797 C C . THR A 1 99 ? 5.245 -6.033 -21.282 1.00 90.06 99 THR A C 1
ATOM 799 O O . THR A 1 99 ? 4.157 -5.854 -20.732 1.00 90.06 99 THR A O 1
ATOM 802 N N . ALA A 1 100 ? 6.221 -6.733 -20.696 1.00 89.62 100 ALA A N 1
ATOM 803 C CA . ALA A 1 100 ? 6.083 -7.345 -19.377 1.00 89.62 100 ALA A CA 1
ATOM 804 C C . ALA A 1 100 ? 5.886 -6.303 -18.263 1.00 89.62 100 ALA A C 1
ATOM 806 O O . ALA A 1 100 ? 5.006 -6.490 -17.423 1.00 89.62 100 ALA A O 1
ATOM 807 N N . ILE A 1 101 ? 6.642 -5.200 -18.281 1.00 90.25 101 ILE A N 1
ATOM 808 C CA . ILE A 1 101 ? 6.506 -4.079 -17.337 1.00 90.25 101 ILE A CA 1
ATOM 809 C C . ILE A 1 101 ? 5.108 -3.467 -17.445 1.00 90.25 101 ILE A C 1
ATOM 811 O O . ILE A 1 101 ? 4.443 -3.258 -16.430 1.00 90.25 101 ILE A O 1
ATOM 815 N N . THR A 1 102 ? 4.616 -3.259 -18.668 1.00 91.06 102 THR A N 1
ATOM 816 C CA . THR A 1 102 ? 3.280 -2.700 -18.912 1.00 91.06 102 THR A CA 1
ATOM 817 C C . 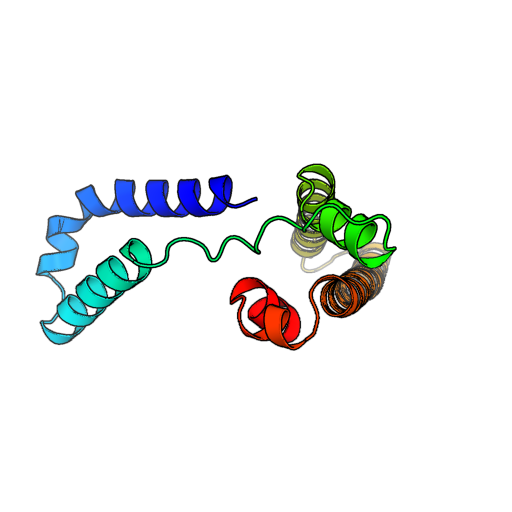THR A 1 102 ? 2.178 -3.594 -18.337 1.00 91.06 102 THR A C 1
ATOM 819 O O . THR A 1 102 ? 1.318 -3.127 -17.587 1.00 91.06 102 THR A O 1
ATOM 822 N N . TRP A 1 103 ? 2.212 -4.900 -18.625 1.00 93.56 103 TRP A N 1
ATOM 823 C CA . TRP A 1 103 ? 1.249 -5.857 -18.065 1.00 93.56 103 TRP A CA 1
ATOM 824 C C . TRP A 1 103 ? 1.360 -5.981 -16.545 1.00 93.56 103 TRP A C 1
ATOM 826 O O . TRP A 1 103 ? 0.339 -6.027 -15.857 1.00 93.56 103 TRP A O 1
ATOM 836 N N . ALA A 1 104 ? 2.580 -6.004 -16.009 1.00 91.81 104 ALA A N 1
ATOM 837 C CA . ALA A 1 104 ? 2.813 -6.038 -14.572 1.00 91.81 104 ALA A CA 1
ATOM 838 C C . ALA A 1 104 ? 2.267 -4.786 -13.872 1.00 91.81 104 ALA A C 1
ATOM 840 O O . ALA A 1 104 ? 1.722 -4.909 -12.775 1.00 91.81 104 ALA A O 1
ATOM 841 N N . GLY A 1 105 ? 2.333 -3.616 -14.518 1.00 91.62 105 GLY A N 1
ATOM 842 C CA . GLY A 1 105 ? 1.683 -2.389 -14.060 1.00 91.62 105 GLY A CA 1
ATOM 843 C C . GLY A 1 105 ? 0.178 -2.583 -13.895 1.00 91.62 105 GLY A C 1
ATOM 844 O O . GLY A 1 105 ? -0.348 -2.416 -12.797 1.00 91.62 105 GLY A O 1
ATOM 845 N N . PHE A 1 106 ? -0.506 -3.054 -14.943 1.00 94.25 106 PHE A N 1
ATOM 846 C CA . PHE A 1 106 ? -1.947 -3.324 -14.878 1.00 94.25 106 PHE A CA 1
ATOM 847 C C . PHE A 1 106 ? -2.323 -4.345 -13.798 1.00 94.25 106 PHE A C 1
ATOM 849 O O . PHE A 1 106 ? -3.274 -4.127 -13.045 1.00 94.25 106 PHE A O 1
ATOM 856 N N . VAL A 1 107 ? -1.582 -5.452 -13.698 1.00 93.62 107 VAL A N 1
ATOM 857 C CA . VAL A 1 107 ? -1.852 -6.506 -12.708 1.00 93.62 107 VAL A CA 1
ATOM 858 C C . VAL A 1 107 ? -1.655 -5.985 -11.287 1.00 93.62 107 VAL A C 1
ATOM 860 O O . VAL A 1 107 ? -2.507 -6.216 -10.427 1.00 93.62 107 VAL A O 1
ATOM 863 N N . THR A 1 108 ? -0.570 -5.251 -11.040 1.00 90.94 108 THR A N 1
ATOM 864 C CA . THR A 1 108 ? -0.277 -4.678 -9.722 1.00 90.94 108 THR A CA 1
ATOM 865 C C . THR A 1 108 ? -1.352 -3.668 -9.324 1.00 90.94 108 THR A C 1
ATOM 867 O O . THR A 1 108 ? -1.914 -3.783 -8.237 1.00 90.94 108 THR A O 1
ATOM 870 N N . THR A 1 109 ? -1.744 -2.754 -10.218 1.00 91.88 109 THR A N 1
ATOM 871 C CA . THR A 1 109 ? -2.835 -1.797 -9.959 1.00 91.88 109 THR A CA 1
ATOM 872 C C . THR A 1 109 ? -4.161 -2.496 -9.657 1.00 91.88 109 THR A C 1
ATOM 874 O O . THR A 1 109 ? -4.904 -2.078 -8.764 1.00 91.88 109 THR A O 1
ATOM 877 N N . PHE A 1 110 ? -4.471 -3.587 -10.360 1.00 93.44 110 PHE A N 1
ATOM 878 C CA . PHE A 1 110 ? -5.700 -4.342 -10.125 1.00 93.44 110 PHE A CA 1
ATOM 879 C C . PHE A 1 110 ? -5.692 -5.061 -8.769 1.00 93.44 110 PHE A C 1
ATOM 881 O O . PHE A 1 110 ? -6.695 -5.044 -8.053 1.00 93.44 110 PHE A O 1
ATOM 888 N N . LEU A 1 111 ? -4.555 -5.645 -8.379 1.00 92.00 111 LEU A N 1
ATOM 889 C CA . LEU A 1 111 ? -4.375 -6.262 -7.062 1.00 92.00 111 LEU A CA 1
ATOM 89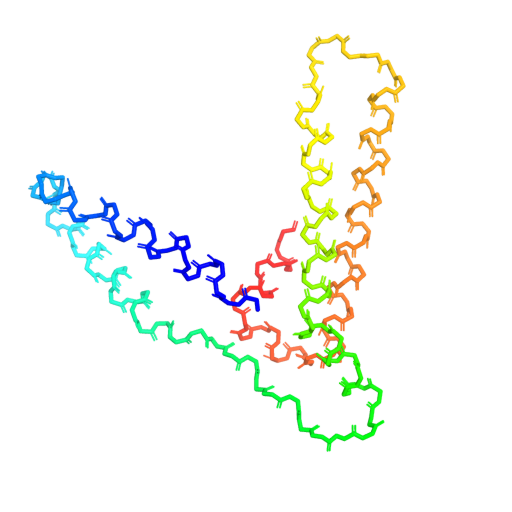0 C C . LEU A 1 111 ? -4.547 -5.243 -5.929 1.00 92.00 111 LEU A C 1
ATOM 892 O O . LEU A 1 111 ? -5.274 -5.518 -4.973 1.00 92.00 111 LEU A O 1
ATOM 896 N N . TRP A 1 112 ? -3.956 -4.056 -6.071 1.00 89.06 112 TRP A N 1
ATOM 897 C CA . TRP A 1 112 ? -4.125 -2.939 -5.137 1.00 89.06 112 TRP A CA 1
ATOM 898 C C . TRP A 1 112 ? -5.581 -2.466 -5.051 1.00 89.06 112 TRP A C 1
ATOM 900 O O . TRP A 1 112 ? -6.119 -2.276 -3.960 1.00 89.06 112 TRP A O 1
ATOM 910 N N . SER A 1 113 ? -6.263 -2.374 -6.194 1.00 91.06 113 SER A N 1
ATOM 911 C CA . SER A 1 113 ? -7.682 -2.007 -6.249 1.00 91.06 113 SER A CA 1
ATOM 912 C C . SER A 1 113 ? -8.567 -3.024 -5.518 1.00 91.06 113 SER A C 1
ATOM 914 O O . SER A 1 113 ? -9.453 -2.648 -4.747 1.00 91.06 113 SER A O 1
ATOM 916 N N . ILE A 1 114 ? -8.323 -4.325 -5.717 1.00 92.00 114 ILE A N 1
ATOM 917 C CA . ILE A 1 114 ? -9.058 -5.390 -5.021 1.00 92.00 114 ILE A CA 1
ATOM 918 C C . ILE A 1 114 ? -8.795 -5.342 -3.515 1.00 92.00 114 ILE A C 1
ATOM 920 O O . ILE A 1 114 ? -9.744 -5.432 -2.731 1.00 92.00 114 ILE A O 1
ATOM 924 N N . ASP A 1 115 ? -7.535 -5.200 -3.101 1.00 89.44 115 ASP A N 1
ATOM 925 C CA . ASP A 1 115 ? -7.169 -5.072 -1.688 1.00 89.44 115 ASP A CA 1
ATOM 926 C C . ASP A 1 115 ? -7.920 -3.914 -1.023 1.00 89.44 115 ASP A C 1
ATOM 928 O O . ASP A 1 115 ? -8.538 -4.097 0.031 1.00 89.44 115 ASP A O 1
ATOM 932 N N . LEU A 1 116 ? -7.964 -2.752 -1.677 1.00 87.88 116 LEU A N 1
ATOM 933 C CA . LEU A 1 116 ? -8.668 -1.582 -1.170 1.00 87.88 116 LEU A CA 1
ATOM 934 C C . LEU A 1 116 ? -10.169 -1.849 -0.980 1.00 87.88 116 LEU A C 1
ATOM 936 O O . LEU A 1 116 ? -10.723 -1.575 0.090 1.00 87.88 116 LEU A O 1
ATOM 940 N N . VAL A 1 117 ? -10.835 -2.435 -1.980 1.00 88.81 117 VAL A N 1
ATOM 941 C CA . VAL A 1 117 ? -12.264 -2.783 -1.892 1.00 88.81 117 VAL A CA 1
ATOM 942 C C . VAL A 1 117 ? -12.515 -3.760 -0.740 1.00 88.81 117 VAL A C 1
ATOM 944 O O . VAL A 1 117 ? -13.444 -3.573 0.054 1.00 88.81 117 VAL A O 1
ATOM 947 N N . LEU A 1 118 ? -11.663 -4.776 -0.585 1.00 87.50 118 LEU A N 1
ATOM 948 C CA . LEU A 1 118 ? -11.790 -5.743 0.502 1.00 87.50 118 LEU A CA 1
ATOM 949 C C . LEU A 1 118 ? -11.541 -5.108 1.880 1.00 87.50 118 LEU A C 1
ATOM 951 O O . LEU A 1 118 ? -12.260 -5.432 2.833 1.00 87.50 118 LEU A O 1
ATOM 955 N N . LYS A 1 119 ? -10.590 -4.174 2.001 1.00 82.75 119 LYS A N 1
ATOM 956 C CA . LYS A 1 119 ? -10.349 -3.396 3.227 1.00 82.75 119 LYS A CA 1
ATOM 957 C C . LYS A 1 119 ? -11.559 -2.537 3.591 1.00 82.75 119 LYS A C 1
ATOM 959 O O . LYS A 1 119 ? -11.959 -2.525 4.758 1.00 82.75 119 LYS A O 1
ATOM 964 N N . VAL A 1 120 ? -12.203 -1.888 2.619 1.00 85.75 120 VAL A N 1
ATOM 965 C CA . VAL A 1 120 ? -13.427 -1.101 2.857 1.00 85.75 120 VAL A CA 1
ATOM 966 C C . VAL A 1 120 ? -14.555 -1.978 3.405 1.00 85.75 120 VAL A C 1
ATOM 968 O O . VAL A 1 120 ? -15.200 -1.616 4.395 1.00 85.75 120 VAL A O 1
ATOM 971 N N . ILE A 1 121 ? -14.744 -3.172 2.839 1.00 85.19 121 ILE A N 1
ATOM 972 C CA . ILE A 1 121 ? -15.747 -4.140 3.308 1.00 85.19 121 ILE A CA 1
ATOM 973 C C . ILE A 1 121 ? -15.402 -4.675 4.713 1.00 85.19 121 ILE A C 1
ATOM 975 O O . ILE A 1 121 ? -16.297 -4.863 5.545 1.00 85.19 121 ILE A O 1
ATOM 979 N N . ALA A 1 122 ? -14.117 -4.910 5.001 1.00 80.62 122 ALA A N 1
ATOM 980 C CA . ALA A 1 122 ? -13.648 -5.490 6.261 1.00 80.62 122 ALA A CA 1
ATOM 981 C C . ALA A 1 122 ? -13.673 -4.508 7.448 1.00 80.62 122 ALA A C 1
ATOM 983 O O . ALA A 1 122 ? -13.999 -4.910 8.571 1.00 80.62 122 ALA A O 1
ATOM 984 N N . PHE A 1 123 ? -13.328 -3.236 7.225 1.00 74.50 123 PHE A N 1
ATOM 985 C CA . PHE A 1 123 ? -13.213 -2.224 8.282 1.00 74.50 123 PHE A CA 1
ATOM 986 C C . PHE A 1 123 ? -14.417 -1.284 8.384 1.00 74.50 123 PHE A C 1
ATOM 988 O O . PHE A 1 123 ? -14.560 -0.635 9.419 1.00 74.50 123 PHE A O 1
ATOM 995 N N . SER A 1 124 ? -15.320 -1.286 7.396 1.00 76.88 124 SER A N 1
ATOM 996 C CA . SER A 1 124 ? -16.375 -0.280 7.210 1.00 76.88 124 SER A CA 1
ATOM 997 C C . SER A 1 124 ? -15.809 1.094 6.832 1.00 76.88 124 SER A C 1
ATOM 999 O O . SER A 1 124 ? -14.792 1.530 7.372 1.00 76.88 124 SER A O 1
ATOM 1001 N N . ALA A 1 125 ? -16.490 1.809 5.933 1.00 70.69 125 ALA A N 1
ATOM 1002 C CA . ALA A 1 125 ? -16.004 3.058 5.337 1.00 70.69 125 ALA A CA 1
ATOM 1003 C C . ALA A 1 125 ? -15.570 4.109 6.381 1.00 70.69 125 ALA A C 1
ATOM 1005 O O . ALA A 1 125 ? -14.505 4.705 6.261 1.00 70.69 125 ALA A O 1
ATOM 1006 N N . SER A 1 126 ? -16.327 4.273 7.471 1.00 72.44 126 SER A N 1
ATOM 1007 C CA . SER A 1 126 ? -16.002 5.234 8.541 1.00 72.44 126 SER A CA 1
ATOM 1008 C C . SER A 1 126 ? -14.641 4.970 9.207 1.00 72.44 126 SER A C 1
ATOM 1010 O O . SER A 1 126 ? -13.901 5.902 9.524 1.00 72.44 126 SER A O 1
ATOM 1012 N N . ASN A 1 127 ? -14.274 3.699 9.370 1.00 73.38 127 ASN A N 1
ATOM 1013 C CA . ASN A 1 127 ? -13.031 3.305 10.029 1.00 73.38 127 ASN A CA 1
ATOM 1014 C C . ASN A 1 127 ? -11.822 3.381 9.077 1.00 73.38 127 ASN A C 1
ATOM 1016 O O . ASN A 1 127 ? -10.690 3.529 9.534 1.00 73.38 127 ASN A O 1
ATOM 1020 N N . VAL A 1 128 ? -12.071 3.307 7.766 1.00 73.00 128 VAL A N 1
ATOM 1021 C CA . VAL A 1 128 ? -11.078 3.482 6.695 1.00 73.00 128 VAL A CA 1
ATOM 1022 C C . VAL A 1 128 ? -10.655 4.951 6.620 1.00 73.00 128 VAL A C 1
ATOM 1024 O O . VAL A 1 128 ? -9.465 5.242 6.656 1.00 73.00 128 VAL A O 1
ATOM 1027 N N . PHE A 1 129 ? -11.610 5.891 6.634 1.00 75.12 129 PHE A N 1
ATOM 1028 C CA . PHE A 1 129 ? -11.310 7.330 6.580 1.00 75.12 129 PHE A CA 1
ATOM 1029 C C . PHE A 1 129 ? -10.582 7.862 7.819 1.00 75.12 129 PHE A C 1
ATOM 1031 O O . PHE A 1 129 ? -9.889 8.873 7.729 1.00 75.12 129 PHE A O 1
ATOM 1038 N N . HIS A 1 130 ? -10.704 7.205 8.975 1.00 74.44 130 HIS A N 1
ATOM 1039 C CA . HIS A 1 130 ? -9.959 7.589 10.177 1.00 74.44 130 HIS A CA 1
ATOM 1040 C C . HIS A 1 130 ? -8.496 7.133 10.150 1.00 74.44 130 HIS A C 1
ATOM 1042 O O . HIS A 1 130 ? -7.656 7.752 10.804 1.00 74.44 130 HIS A O 1
ATOM 1048 N N . ASN A 1 131 ? -8.178 6.070 9.405 1.00 71.69 131 ASN A N 1
ATOM 1049 C CA . ASN A 1 131 ? -6.825 5.541 9.341 1.00 71.69 131 ASN A CA 1
ATOM 1050 C C . ASN A 1 131 ? -6.010 6.297 8.272 1.00 71.69 131 ASN A C 1
ATOM 1052 O O . ASN A 1 131 ? -6.344 6.210 7.089 1.00 71.69 131 ASN A O 1
ATOM 1056 N N . PRO A 1 132 ? -4.928 7.009 8.644 1.00 73.62 132 PRO A N 1
ATOM 1057 C CA . PRO A 1 132 ? -4.102 7.734 7.679 1.00 73.62 132 PRO A CA 1
ATOM 1058 C C . PRO A 1 132 ? -3.493 6.822 6.609 1.00 73.62 132 PRO A C 1
ATOM 1060 O O . PRO A 1 132 ? -3.366 7.250 5.468 1.00 73.62 132 PRO A O 1
ATOM 1063 N N . GLN A 1 133 ? -3.172 5.570 6.953 1.00 72.00 133 GLN A N 1
ATOM 1064 C CA . GLN A 1 133 ? -2.626 4.601 6.002 1.00 72.00 133 GLN A CA 1
ATOM 1065 C C . GLN A 1 133 ? -3.668 4.243 4.943 1.00 72.00 133 GLN A C 1
ATOM 1067 O O . GLN A 1 133 ? -3.393 4.356 3.759 1.00 72.00 133 GLN A O 1
ATOM 1072 N N . CYS A 1 134 ? -4.898 3.923 5.349 1.00 75.62 134 CYS A N 1
ATOM 1073 C CA . CYS A 1 134 ? -5.957 3.613 4.390 1.00 75.62 134 CYS A CA 1
ATOM 1074 C C . CYS A 1 134 ? -6.355 4.825 3.536 1.00 75.62 134 CYS A C 1
ATOM 1076 O O . CYS A 1 134 ? -6.727 4.654 2.384 1.00 75.62 134 CYS A O 1
ATOM 1078 N N . ARG A 1 135 ? -6.268 6.053 4.068 1.00 80.19 135 ARG A N 1
ATOM 1079 C CA . ARG A 1 135 ? -6.474 7.266 3.258 1.00 80.19 135 ARG A CA 1
ATOM 1080 C C . ARG A 1 135 ? -5.417 7.420 2.171 1.00 80.19 135 ARG A C 1
ATOM 1082 O O . ARG A 1 135 ? -5.760 7.816 1.066 1.00 80.19 135 ARG A O 1
ATOM 1089 N N . PHE A 1 136 ? -4.160 7.121 2.489 1.00 80.88 136 PHE A N 1
ATOM 1090 C CA . PHE A 1 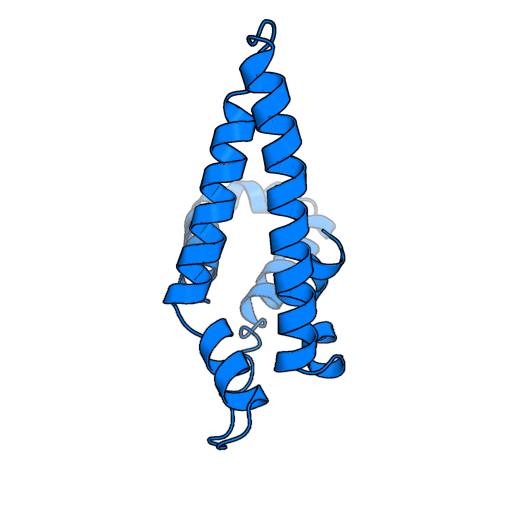136 ? -3.082 7.143 1.507 1.00 80.88 136 PHE A CA 1
ATOM 1091 C C . PHE A 1 136 ? -3.338 6.130 0.385 1.00 80.88 136 PHE A C 1
ATOM 1093 O O . PHE A 1 136 ? -3.287 6.503 -0.778 1.00 80.88 136 PHE A O 1
ATOM 1100 N N . GLU A 1 137 ? -3.723 4.899 0.731 1.00 81.44 137 GLU A N 1
ATOM 1101 C CA . GLU A 1 137 ? -4.028 3.833 -0.240 1.00 81.44 137 GLU A CA 1
ATOM 1102 C C . GLU A 1 137 ? -5.234 4.131 -1.153 1.00 81.44 137 GLU A C 1
ATOM 1104 O O . GLU A 1 137 ? -5.362 3.512 -2.197 1.00 81.44 137 GLU A O 1
ATOM 1109 N N . ILE A 1 138 ? -6.141 5.038 -0.770 1.00 85.06 138 ILE A N 1
ATOM 1110 C CA . ILE A 1 138 ? -7.261 5.472 -1.630 1.00 85.06 138 ILE A CA 1
ATOM 1111 C C . ILE A 1 138 ? -6.801 6.485 -2.685 1.00 85.06 138 ILE A C 1
ATOM 1113 O O . ILE A 1 138 ? -7.416 6.597 -3.742 1.00 85.06 138 ILE A O 1
ATOM 1117 N N . VAL A 1 139 ? -5.797 7.294 -2.345 1.00 84.31 139 VAL A N 1
ATOM 1118 C CA . VAL A 1 139 ? -5.314 8.394 -3.189 1.00 84.31 139 VAL A CA 1
ATOM 1119 C C . VAL A 1 139 ? -4.221 7.927 -4.149 1.00 84.31 139 VAL A C 1
ATOM 1121 O O . VAL A 1 139 ? -4.117 8.487 -5.238 1.00 84.31 139 VAL A O 1
ATOM 1124 N N . ALA A 1 140 ? -3.403 6.967 -3.715 1.00 77.31 140 ALA A N 1
ATOM 1125 C CA . ALA A 1 140 ? -2.347 6.342 -4.507 1.00 77.31 140 ALA A CA 1
ATOM 1126 C C . ALA A 1 140 ? -2.925 5.460 -5.623 1.00 77.31 140 ALA A C 1
ATOM 1128 O O . ALA A 1 140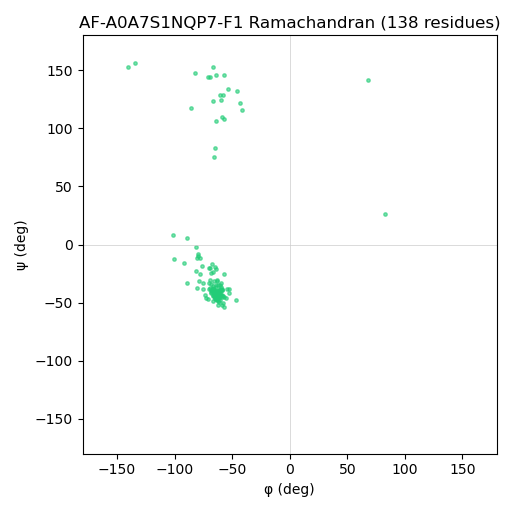 ? -2.348 5.502 -6.732 1.00 77.31 140 ALA A O 1
#

Solvent-accessible surface area (backbone atoms only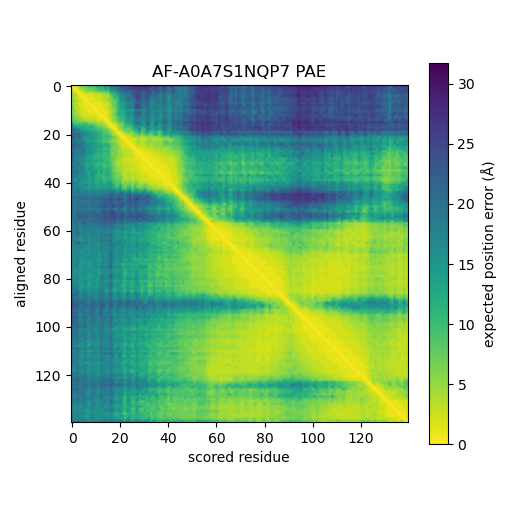 — not comparable to full-atom values): 8202 Å² total; per-residue (Å²): 125,67,63,61,62,51,48,52,50,50,50,52,52,60,57,46,75,79,34,63,76,56,56,72,72,44,54,74,70,55,46,54,52,50,53,49,47,54,50,51,62,71,64,55,67,72,84,67,74,72,77,77,72,94,57,90,48,71,48,41,55,48,40,53,46,70,70,31,67,65,47,54,51,52,54,50,50,52,52,52,52,52,49,53,54,60,69,66,66,52,96,87,62,56,72,68,55,56,51,50,52,54,52,49,49,56,52,50,53,49,52,53,52,51,50,51,55,52,48,39,68,37,57,37,62,77,56,36,70,71,32,70,68,53,46,48,67,72,73,108

Sequence (140 aa):
GTTWFASVVAYVVSRTQSMVPVYEALTQPQQKWVDLYIHVFGTMKGTALLPPKRDKSFKFKLRRCFLSKFYAAAMLLIDVAYLALLCSQHLDEPSWLETAITWAGFVTTFLWSIDLVLKVIAFSASNVFHNPQCRFEIVA

Secondary structure (DSSP, 8-state):
-HHHHHHHHHHHHHHHTT-HHHHHTS-HHHHHHHHHHHHHHHH-------PPP---SHHHHHHHHHTSHHHHHHHHHHHHHHHHHHHT--TT--HHHHHHHHHHHHHHHHHHHHHHHHHHHHH-HHHHHH-HHHHHHHH-